Protein AF-A0A496LHD9-F1 (afdb_monomer_lite)

Secondary structure (DSSP, 8-state):
-HHHHHHHHHHTTPEEEEEEEEEEETTEEEEEEEEEE--S-GGGHHHHHHHHHHHHHHHH-S-EEEEEEEE------

Structure (mmCIF, N/CA/C/O backbone):
data_AF-A0A496LHD9-F1
#
_entry.id   AF-A0A496LHD9-F1
#
loop_
_atom_site.group_PDB
_atom_site.id
_atom_site.type_symbol
_atom_site.label_atom_id
_atom_site.label_alt_id
_atom_site.label_comp_id
_atom_site.label_asym_id
_atom_site.label_entity_id
_atom_site.label_seq_id
_atom_site.pdbx_PDB_ins_code
_atom_site.Cartn_x
_atom_site.Cartn_y
_atom_site.Cartn_z
_atom_site.occupancy
_atom_site.B_iso_or_equiv
_atom_site.auth_seq_id
_atom_site.auth_comp_id
_atom_site.auth_asym_id
_atom_site.auth_atom_id
_atom_site.pdbx_PDB_model_num
ATOM 1 N N . ASP A 1 1 ? -6.516 2.436 -6.940 1.00 88.31 1 ASP A N 1
ATOM 2 C CA . ASP A 1 1 ? -5.149 2.749 -6.443 1.00 88.31 1 ASP A CA 1
ATOM 3 C C . ASP A 1 1 ? -5.047 2.374 -4.961 1.00 88.31 1 ASP A C 1
ATOM 5 O O . ASP A 1 1 ? -6.068 2.407 -4.281 1.00 88.31 1 ASP A O 1
ATOM 9 N N . VAL A 1 2 ? -3.866 2.025 -4.436 1.00 94.81 2 VAL A N 1
ATOM 10 C CA . VAL A 1 2 ? -3.689 1.67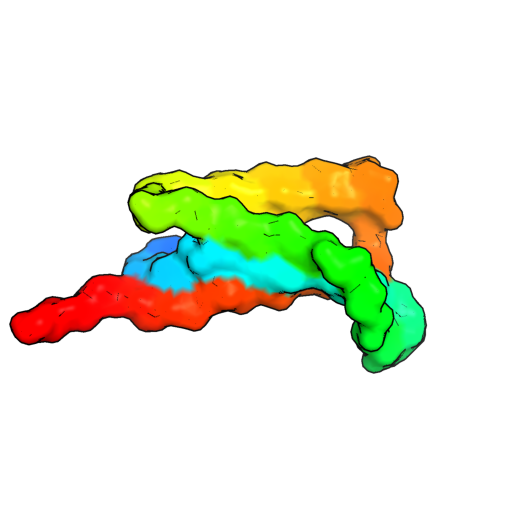8 -3.007 1.00 94.81 2 VAL A CA 1
ATOM 11 C C . VAL A 1 2 ? -4.103 2.830 -2.086 1.00 94.81 2 VAL A C 1
ATOM 13 O O . VAL A 1 2 ? -4.686 2.598 -1.029 1.00 94.81 2 VAL A O 1
ATOM 16 N N . MET A 1 3 ? -3.904 4.080 -2.516 1.00 95.25 3 MET A N 1
ATOM 17 C CA . MET A 1 3 ? -4.316 5.257 -1.745 1.00 95.25 3 MET A CA 1
ATOM 18 C C . MET A 1 3 ? -5.832 5.307 -1.525 1.00 95.25 3 MET A C 1
ATOM 20 O O . MET A 1 3 ? -6.299 5.756 -0.482 1.00 95.25 3 MET A O 1
ATOM 24 N N . GLU A 1 4 ? -6.614 4.831 -2.492 1.00 96.94 4 GLU A N 1
ATOM 25 C CA . GLU A 1 4 ? -8.070 4.744 -2.384 1.00 96.94 4 GLU A CA 1
ATOM 26 C C . GLU A 1 4 ? -8.494 3.633 -1.416 1.00 96.94 4 GLU A C 1
ATOM 28 O O . GLU A 1 4 ? -9.358 3.852 -0.568 1.00 96.94 4 GLU A O 1
ATOM 33 N N . VAL A 1 5 ? -7.818 2.479 -1.465 1.00 96.06 5 VAL A N 1
ATOM 34 C CA . VAL A 1 5 ? -8.031 1.375 -0.515 1.00 96.06 5 VAL A CA 1
ATOM 35 C C . VAL A 1 5 ? -7.774 1.839 0.919 1.00 96.06 5 VAL A C 1
ATOM 37 O O . VAL A 1 5 ? -8.593 1.588 1.805 1.00 96.06 5 VAL A O 1
ATOM 40 N N . LEU A 1 6 ? -6.680 2.569 1.154 1.00 95.38 6 LEU A N 1
ATOM 41 C CA . LEU A 1 6 ? -6.351 3.117 2.472 1.00 95.38 6 LEU A CA 1
ATOM 42 C C . LEU A 1 6 ? -7.406 4.123 2.959 1.00 95.38 6 LEU A C 1
ATOM 44 O O . LEU A 1 6 ? -7.793 4.072 4.127 1.00 95.38 6 LEU A O 1
ATOM 48 N N . LYS A 1 7 ? -7.920 4.991 2.074 1.00 95.50 7 LYS A N 1
ATOM 49 C CA . LYS A 1 7 ? -8.991 5.949 2.409 1.00 95.50 7 LYS A CA 1
ATOM 50 C C . LYS A 1 7 ? -10.276 5.232 2.820 1.00 95.50 7 LYS A C 1
ATOM 52 O O . LYS A 1 7 ? -10.790 5.491 3.902 1.00 95.50 7 LYS A O 1
ATOM 57 N N . ILE A 1 8 ? -10.736 4.267 2.019 1.00 94.75 8 ILE A N 1
ATOM 58 C CA . ILE A 1 8 ? -11.933 3.466 2.326 1.00 94.75 8 ILE A CA 1
ATOM 59 C C . ILE A 1 8 ? -11.762 2.719 3.654 1.00 94.75 8 ILE A C 1
ATOM 61 O O . ILE A 1 8 ? -12.696 2.642 4.449 1.00 94.75 8 ILE A O 1
ATOM 65 N N . THR A 1 9 ? -10.572 2.172 3.904 1.00 92.81 9 THR A N 1
ATOM 66 C CA . THR A 1 9 ? -10.257 1.440 5.140 1.00 92.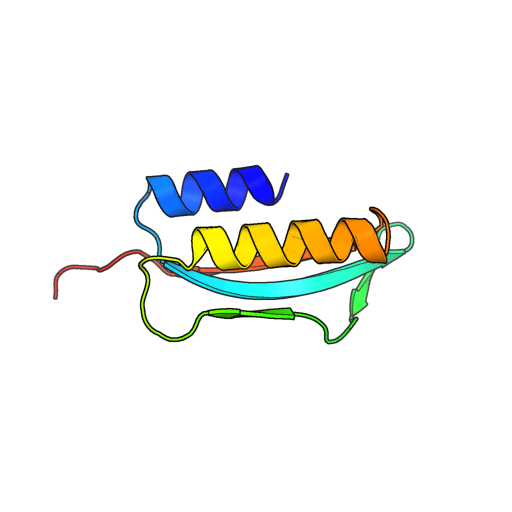81 9 THR A CA 1
ATOM 67 C C . THR A 1 9 ? -10.386 2.345 6.364 1.00 92.81 9 THR A C 1
ATOM 69 O O . THR A 1 9 ? -11.080 1.989 7.319 1.00 92.81 9 THR A O 1
ATOM 72 N N . ARG A 1 10 ? -9.786 3.542 6.313 1.00 91.25 10 ARG A N 1
ATOM 73 C CA . ARG A 1 10 ? -9.916 4.564 7.359 1.00 91.25 10 ARG A CA 1
ATOM 74 C C . ARG A 1 10 ? -11.378 4.952 7.574 1.00 91.25 10 ARG A C 1
ATOM 76 O O . ARG A 1 10 ? -11.848 4.955 8.707 1.00 91.25 10 ARG A O 1
ATOM 83 N N . ASP A 1 11 ? -12.100 5.240 6.495 1.00 93.00 11 ASP A N 1
ATOM 84 C CA . ASP A 1 11 ? -13.482 5.729 6.556 1.00 93.00 11 ASP A CA 1
ATOM 85 C C . ASP A 1 11 ? -14.452 4.674 7.110 1.00 93.00 11 ASP A C 1
ATOM 87 O O . ASP A 1 11 ? -15.438 5.010 7.762 1.00 93.00 11 ASP A O 1
ATOM 91 N N . LYS A 1 12 ? -14.143 3.385 6.924 1.00 92.25 12 LYS A N 1
ATOM 92 C CA . LYS A 1 12 ? -14.876 2.263 7.531 1.00 92.25 12 LYS A CA 1
ATOM 93 C C . LYS A 1 12 ? -14.473 1.966 8.981 1.00 92.25 12 LYS A C 1
ATOM 95 O O . LYS A 1 12 ? -14.981 1.006 9.558 1.00 92.25 12 LYS A O 1
ATOM 100 N N . GLY A 1 13 ? -13.551 2.732 9.569 1.00 89.06 13 GLY A N 1
ATOM 101 C CA . GLY A 1 13 ? -13.037 2.485 10.919 1.00 89.06 13 GLY A CA 1
ATOM 102 C C . GLY A 1 13 ? -12.271 1.164 11.052 1.00 89.06 13 GLY A C 1
ATOM 103 O O . GLY A 1 13 ? -12.190 0.600 12.145 1.00 89.06 13 GLY A O 1
ATOM 104 N N . MET A 1 14 ? -11.746 0.640 9.942 1.00 90.50 14 MET A N 1
ATOM 105 C CA . MET A 1 14 ? -10.922 -0.566 9.919 1.00 90.50 14 MET A CA 1
ATOM 106 C C . MET A 1 14 ? -9.482 -0.241 10.331 1.00 90.50 14 MET A C 1
ATOM 108 O O . MET A 1 14 ? -9.038 0.906 10.266 1.00 90.50 14 MET A O 1
ATOM 112 N N . ILE A 1 15 ? -8.741 -1.255 10.774 1.00 88.56 15 ILE A N 1
ATOM 113 C CA . ILE A 1 15 ? -7.384 -1.079 11.298 1.00 88.56 15 ILE A CA 1
ATOM 114 C C . ILE A 1 15 ? -6.376 -1.338 10.177 1.00 88.56 15 ILE A C 1
ATOM 116 O O . ILE A 1 15 ? -6.389 -2.405 9.569 1.00 88.56 15 ILE A O 1
ATOM 120 N N . ILE A 1 16 ? -5.470 -0.390 9.947 1.00 91.62 16 ILE A N 1
ATOM 121 C CA . ILE A 1 16 ? -4.291 -0.564 9.087 1.00 91.62 16 ILE A CA 1
ATOM 122 C C . ILE A 1 16 ? -3.118 -0.925 10.000 1.00 91.62 16 ILE A C 1
ATOM 124 O O . ILE A 1 16 ? -2.831 -0.182 10.935 1.00 91.62 16 ILE A O 1
ATOM 128 N N . LEU A 1 17 ? -2.455 -2.058 9.761 1.00 91.81 17 LEU A N 1
ATOM 129 C CA . LEU A 1 17 ? -1.318 -2.502 10.581 1.00 91.81 17 LEU A CA 1
ATOM 130 C C . LEU A 1 17 ? 0.041 -2.201 9.947 1.00 91.81 17 LEU A C 1
ATOM 132 O O . LEU A 1 17 ? 1.028 -2.037 10.665 1.00 91.81 17 LEU A O 1
ATOM 136 N N . GLY A 1 18 ? 0.090 -2.101 8.624 1.00 94.44 18 GLY A N 1
ATOM 137 C CA . GLY A 1 18 ? 1.323 -1.994 7.859 1.00 94.44 18 GLY A CA 1
ATOM 138 C C . GLY A 1 18 ? 1.084 -2.386 6.410 1.00 94.44 18 GLY A C 1
ATOM 139 O O . GLY A 1 18 ? -0.055 -2.333 5.937 1.00 94.44 18 GLY A O 1
ATOM 140 N N . GLY A 1 19 ? 2.133 -2.833 5.737 1.00 95.81 19 GLY A N 1
ATOM 141 C CA . GLY A 1 19 ? 2.034 -3.428 4.414 1.00 95.81 19 GLY A CA 1
ATOM 142 C C . GLY A 1 19 ? 3.384 -3.793 3.825 1.00 95.81 19 GLY A C 1
ATOM 143 O O . GLY A 1 19 ? 4.422 -3.310 4.279 1.00 95.81 19 GLY A O 1
ATOM 144 N N . ASP A 1 20 ? 3.325 -4.634 2.802 1.00 97.25 20 ASP A N 1
ATOM 145 C CA . ASP A 1 20 ? 4.477 -5.112 2.046 1.00 97.25 20 ASP A CA 1
ATOM 146 C C . ASP A 1 20 ? 4.576 -4.390 0.698 1.00 97.25 20 ASP A C 1
ATOM 148 O O . ASP A 1 20 ? 3.567 -3.952 0.126 1.00 97.25 20 ASP A O 1
ATOM 152 N N . VAL A 1 21 ? 5.798 -4.280 0.180 1.00 97.69 21 VAL A N 1
ATOM 153 C CA . VAL A 1 21 ? 6.087 -3.726 -1.143 1.00 97.69 21 VAL A CA 1
ATOM 154 C C . VAL A 1 21 ? 6.583 -4.830 -2.070 1.00 97.69 21 VAL A C 1
ATOM 156 O O . VAL A 1 21 ? 7.389 -5.684 -1.701 1.00 97.69 21 VAL A O 1
ATOM 159 N N . TYR A 1 22 ? 6.103 -4.796 -3.308 1.00 96.25 22 TYR A N 1
ATOM 160 C CA . TYR A 1 22 ? 6.546 -5.684 -4.375 1.00 96.25 22 TYR A CA 1
ATOM 161 C C . TYR A 1 22 ? 6.950 -4.855 -5.582 1.00 96.25 22 TYR A C 1
ATOM 163 O O . TYR A 1 22 ? 6.242 -3.922 -5.954 1.00 96.25 22 TYR A O 1
ATOM 171 N N . ARG A 1 23 ? 8.055 -5.212 -6.235 1.00 95.62 23 ARG A N 1
ATOM 172 C CA . ARG A 1 23 ? 8.395 -4.648 -7.542 1.00 95.62 23 ARG A CA 1
ATOM 173 C C . ARG A 1 23 ? 7.596 -5.375 -8.613 1.00 95.62 23 ARG A C 1
ATOM 175 O O . ARG A 1 23 ? 7.513 -6.601 -8.595 1.00 95.62 23 ARG A O 1
ATOM 182 N N . LEU A 1 24 ? 7.039 -4.633 -9.556 1.00 91.38 24 LEU A N 1
ATOM 183 C CA . LEU A 1 24 ? 6.360 -5.186 -10.716 1.00 91.38 24 LEU A CA 1
ATOM 184 C C . LEU A 1 24 ? 7.383 -5.403 -11.831 1.00 91.38 24 LEU A C 1
ATOM 186 O O . LEU A 1 24 ? 8.134 -4.504 -12.199 1.00 91.38 24 LEU A O 1
ATOM 190 N N . SER A 1 25 ? 7.442 -6.624 -12.352 1.00 89.50 25 SER A N 1
ATOM 191 C CA . SER A 1 25 ? 8.258 -6.964 -13.515 1.00 89.50 25 SER A CA 1
ATOM 192 C C . SER A 1 25 ? 7.382 -7.726 -14.499 1.00 89.50 25 SER A C 1
ATOM 194 O O . SER A 1 25 ? 7.167 -8.928 -14.356 1.00 89.50 25 SER A O 1
ATOM 196 N N . GLY A 1 26 ? 6.814 -7.014 -15.474 1.00 85.75 26 GLY A N 1
ATOM 197 C CA . GLY A 1 26 ? 5.724 -7.558 -16.285 1.00 85.75 26 GLY A CA 1
ATOM 198 C C . GLY A 1 26 ? 4.493 -7.835 -15.416 1.00 85.75 26 GLY A C 1
ATOM 199 O O . GLY A 1 26 ? 4.030 -6.940 -14.714 1.00 85.75 26 GLY A O 1
ATOM 200 N N . ASN A 1 27 ? 3.990 -9.073 -15.436 1.00 80.25 27 ASN A N 1
ATOM 201 C CA . ASN A 1 27 ? 2.824 -9.495 -14.645 1.00 80.25 27 ASN A CA 1
ATOM 202 C C . ASN A 1 27 ? 3.187 -10.225 -13.338 1.00 80.25 27 ASN A C 1
ATOM 204 O O . ASN A 1 27 ? 2.294 -10.737 -12.665 1.00 80.25 27 ASN A O 1
ATOM 208 N N . GLU A 1 28 ? 4.470 -10.293 -12.975 1.00 90.00 28 GLU A N 1
ATOM 209 C CA . GLU A 1 28 ? 4.922 -11.022 -11.789 1.00 90.00 28 GLU A CA 1
ATOM 210 C C . GLU A 1 28 ? 5.401 -10.067 -10.682 1.00 90.00 28 GLU A C 1
ATOM 212 O O . GLU A 1 28 ? 6.198 -9.156 -10.949 1.00 90.00 28 GLU A O 1
ATOM 217 N N . PRO A 1 29 ? 4.936 -10.256 -9.432 1.00 91.88 29 PRO A N 1
ATOM 218 C CA . PRO A 1 29 ? 5.457 -9.528 -8.287 1.00 91.88 29 PRO A CA 1
ATOM 219 C C . PRO A 1 29 ? 6.802 -10.114 -7.844 1.00 91.88 29 PRO A C 1
ATOM 221 O O . PRO A 1 29 ? 6.932 -11.313 -7.597 1.00 91.88 29 PRO A O 1
ATOM 224 N N . ILE A 1 30 ? 7.797 -9.248 -7.677 1.00 95.75 30 ILE A N 1
ATOM 225 C CA . ILE A 1 30 ? 9.104 -9.584 -7.112 1.00 95.75 30 ILE A CA 1
ATOM 226 C C . ILE A 1 30 ? 9.157 -9.069 -5.676 1.00 95.75 30 ILE A C 1
ATOM 228 O O . ILE A 1 30 ? 8.900 -7.892 -5.416 1.00 95.75 30 ILE A O 1
ATOM 232 N N . ILE A 1 31 ? 9.506 -9.958 -4.746 1.00 94.44 31 ILE A N 1
ATOM 233 C CA . ILE A 1 31 ? 9.653 -9.640 -3.323 1.00 94.44 31 ILE A CA 1
ATOM 234 C C . ILE A 1 31 ? 10.798 -8.637 -3.151 1.00 94.44 31 ILE A C 1
ATOM 236 O O . ILE A 1 31 ? 11.922 -8.913 -3.573 1.00 94.44 31 ILE A O 1
ATOM 240 N N . THR A 1 32 ? 10.525 -7.494 -2.518 1.00 9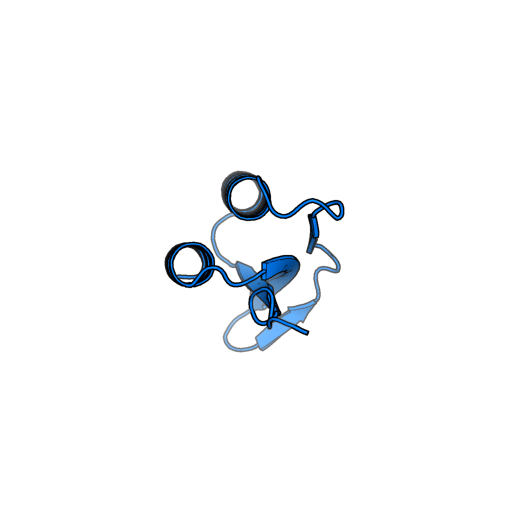6.50 32 THR A N 1
ATOM 241 C CA . THR A 1 32 ? 11.566 -6.502 -2.192 1.00 96.50 32 THR A CA 1
ATOM 242 C C . THR A 1 32 ? 12.050 -6.608 -0.747 1.00 96.50 32 THR A C 1
ATOM 244 O O . THR A 1 32 ? 13.110 -6.083 -0.431 1.00 96.50 32 THR A O 1
ATOM 247 N N . TYR A 1 33 ? 11.301 -7.309 0.117 1.00 95.00 33 TYR A N 1
ATOM 248 C CA . TYR A 1 33 ? 11.483 -7.320 1.578 1.00 95.00 33 TYR A CA 1
ATOM 249 C C . TYR A 1 33 ? 11.353 -5.937 2.231 1.00 95.00 33 TYR A C 1
ATOM 251 O O . TYR A 1 33 ? 11.690 -5.773 3.403 1.00 95.00 33 TYR A O 1
ATOM 259 N N . ASP A 1 34 ? 10.819 -4.963 1.495 1.00 97.25 34 ASP A N 1
ATOM 260 C CA . ASP A 1 34 ? 10.466 -3.666 2.038 1.00 97.25 34 ASP A CA 1
ATOM 261 C C . ASP A 1 34 ? 9.015 -3.678 2.501 1.00 97.25 34 ASP A C 1
ATOM 263 O O . ASP A 1 34 ? 8.134 -4.294 1.898 1.00 97.25 34 ASP A O 1
ATOM 267 N N . GLY A 1 35 ? 8.758 -2.928 3.558 1.00 96.00 35 GLY A N 1
ATOM 268 C CA . GLY A 1 35 ? 7.418 -2.718 4.055 1.00 96.00 35 GLY A CA 1
ATOM 269 C C . GLY A 1 35 ? 7.391 -1.608 5.081 1.00 96.00 35 GLY A C 1
ATOM 270 O O . GLY A 1 35 ? 8.412 -0.995 5.413 1.00 96.00 35 GLY A O 1
ATOM 271 N N . TRP A 1 36 ? 6.199 -1.364 5.599 1.00 95.06 36 TRP A N 1
ATOM 272 C CA . TRP A 1 36 ? 5.999 -0.477 6.730 1.00 95.06 36 TRP A CA 1
ATOM 273 C C . TRP A 1 36 ? 5.165 -1.166 7.795 1.00 95.06 36 TRP A C 1
ATOM 275 O O . TRP A 1 36 ? 4.351 -2.048 7.523 1.00 95.06 36 TRP A O 1
ATOM 285 N N . SER A 1 37 ? 5.345 -0.717 9.027 1.00 91.38 37 SER A N 1
ATOM 286 C CA . SER A 1 37 ? 4.554 -1.153 10.167 1.00 91.38 37 SER A CA 1
ATOM 287 C C . SER A 1 37 ? 4.096 0.056 10.957 1.00 91.38 37 SER A C 1
ATOM 289 O O . SER A 1 37 ? 4.828 1.036 11.092 1.00 91.38 37 SER A O 1
ATOM 291 N N . THR A 1 38 ? 2.901 -0.031 11.521 1.00 85.25 38 THR A N 1
ATOM 292 C CA . THR A 1 38 ? 2.378 0.984 12.431 1.00 85.25 38 THR A CA 1
ATOM 293 C C . THR A 1 38 ? 2.574 0.512 13.868 1.00 85.25 38 THR A C 1
ATOM 295 O O . THR A 1 38 ? 2.324 -0.649 14.208 1.00 85.25 38 THR A O 1
ATOM 298 N N . ASN A 1 39 ? 3.051 1.402 14.736 1.00 71.25 39 ASN A N 1
ATOM 299 C CA . ASN A 1 39 ? 3.164 1.094 16.157 1.00 71.25 39 ASN A CA 1
ATOM 300 C C . ASN A 1 39 ? 1.747 1.076 16.744 1.00 71.25 39 ASN A C 1
ATOM 302 O O . ASN A 1 39 ? 0.956 1.974 16.466 1.00 71.25 39 ASN A O 1
ATOM 306 N N . ARG A 1 40 ? 1.410 0.036 17.521 1.00 54.81 40 ARG A N 1
ATOM 307 C CA . ARG A 1 40 ? 0.064 -0.222 18.072 1.00 54.81 40 ARG A CA 1
ATOM 308 C C . ARG A 1 40 ? -0.551 1.042 18.697 1.00 54.81 40 ARG A C 1
ATOM 310 O O . ARG A 1 40 ? -0.251 1.382 19.835 1.00 54.81 40 ARG A O 1
ATOM 317 N N . GLY A 1 41 ? -1.426 1.711 17.949 1.00 56.03 41 GLY A N 1
ATOM 318 C CA . GLY A 1 41 ? -1.977 3.014 18.323 1.00 56.03 41 GLY A CA 1
ATOM 319 C C . GLY A 1 41 ? -2.636 3.686 17.125 1.00 56.03 41 GLY A C 1
ATOM 320 O O . GLY A 1 41 ? -2.152 4.698 16.648 1.00 56.03 41 GLY A O 1
ATOM 321 N N . VAL A 1 42 ? -3.720 3.062 16.656 1.00 59.09 42 VAL A N 1
ATOM 322 C CA . VAL A 1 42 ? -4.600 3.276 15.479 1.00 59.09 42 VAL A CA 1
ATOM 323 C C . VAL A 1 42 ? -4.772 4.716 14.943 1.00 59.09 42 VAL A C 1
ATOM 325 O O . VAL A 1 42 ? -5.203 4.885 13.808 1.00 59.09 42 VAL A O 1
ATOM 328 N N . ASN A 1 43 ? -4.431 5.755 15.701 1.00 71.44 43 ASN A N 1
ATOM 329 C CA . ASN A 1 43 ? -4.793 7.139 15.399 1.00 71.44 43 ASN A CA 1
ATOM 330 C C . ASN A 1 43 ? -4.060 7.749 14.198 1.00 71.44 43 ASN A C 1
ATOM 332 O O . ASN A 1 43 ? -4.609 8.669 13.608 1.00 71.44 43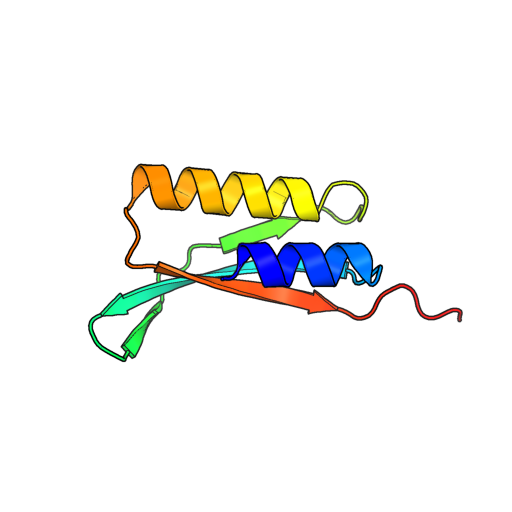 ASN A O 1
ATOM 336 N N . ASN A 1 44 ? -2.862 7.272 13.841 1.00 85.62 44 ASN A N 1
ATOM 337 C CA . ASN A 1 44 ? -2.103 7.803 12.698 1.00 85.62 44 ASN A CA 1
ATOM 338 C C . ASN A 1 44 ? -1.704 6.737 11.661 1.00 85.62 44 ASN A C 1
ATOM 340 O O . ASN A 1 44 ? -0.806 6.952 10.847 1.00 85.62 44 ASN A O 1
ATOM 344 N N . ALA A 1 45 ? -2.329 5.556 11.704 1.00 89.44 45 ALA A N 1
ATOM 345 C CA . ALA A 1 45 ? -1.954 4.436 10.840 1.00 89.44 45 ALA A CA 1
ATOM 346 C C . ALA A 1 45 ? -2.151 4.748 9.345 1.00 89.44 45 ALA A C 1
ATOM 348 O O . ALA A 1 45 ? -1.382 4.285 8.501 1.00 89.44 45 ALA A O 1
ATOM 349 N N . PHE A 1 46 ? -3.165 5.557 9.026 1.00 91.88 46 PHE A N 1
ATOM 350 C CA . PHE A 1 46 ? -3.418 6.036 7.671 1.00 91.88 46 PHE A CA 1
ATOM 351 C C . PHE A 1 46 ? -2.297 6.972 7.202 1.00 91.88 46 PHE A C 1
ATOM 353 O O . PHE A 1 46 ? -1.724 6.753 6.139 1.00 91.88 46 PHE A O 1
ATOM 360 N N . GLU A 1 47 ? -1.936 7.965 8.011 1.00 92.75 47 GLU A N 1
ATOM 361 C CA . GLU A 1 47 ? -0.902 8.955 7.708 1.00 92.75 47 GLU A CA 1
ATOM 362 C C . GLU A 1 47 ? 0.462 8.289 7.498 1.00 92.75 47 GLU A C 1
ATOM 364 O O . GLU A 1 47 ? 1.130 8.583 6.511 1.00 92.75 47 GLU A O 1
ATOM 369 N N . VAL A 1 48 ? 0.829 7.326 8.353 1.00 93.50 48 VAL A N 1
ATOM 370 C CA . VAL A 1 48 ? 2.075 6.550 8.214 1.00 93.50 48 VAL A CA 1
ATOM 371 C C . VAL A 1 48 ? 2.111 5.781 6.890 1.00 93.50 48 VAL A C 1
ATOM 373 O O . VAL A 1 48 ? 3.136 5.772 6.210 1.00 93.50 48 VAL A O 1
ATOM 376 N N . ALA A 1 49 ? 0.999 5.150 6.498 1.00 95.06 49 ALA A N 1
ATOM 377 C CA . ALA A 1 49 ? 0.925 4.425 5.232 1.00 95.06 49 ALA A CA 1
ATOM 378 C C . ALA A 1 49 ? 1.064 5.371 4.027 1.00 95.06 49 ALA A C 1
ATOM 380 O O . ALA A 1 49 ? 1.829 5.089 3.105 1.00 95.06 49 ALA A O 1
ATOM 381 N N . ILE A 1 50 ? 0.366 6.514 4.044 1.00 95.75 50 ILE A N 1
ATOM 382 C CA . ILE A 1 50 ? 0.454 7.518 2.975 1.00 95.75 50 ILE A CA 1
ATOM 383 C C . ILE A 1 50 ? 1.874 8.078 2.863 1.00 95.75 50 ILE A C 1
ATOM 385 O O . ILE A 1 50 ? 2.403 8.169 1.753 1.00 95.75 50 ILE A O 1
ATOM 389 N N . GLU A 1 51 ? 2.498 8.433 3.987 1.00 96.12 51 GLU A N 1
ATOM 390 C CA . GLU A 1 51 ? 3.864 8.955 4.022 1.00 96.12 51 GLU A CA 1
ATOM 391 C C . GLU A 1 51 ? 4.854 7.942 3.444 1.00 96.12 51 GLU A C 1
ATOM 393 O O . GLU A 1 51 ? 5.640 8.281 2.557 1.00 96.12 51 GLU A O 1
ATOM 398 N N . TYR A 1 52 ? 4.782 6.688 3.896 1.00 96.50 52 TYR A N 1
ATOM 399 C CA . TYR A 1 52 ? 5.662 5.635 3.409 1.00 96.50 52 TYR A CA 1
ATOM 400 C C . TYR A 1 52 ? 5.525 5.440 1.896 1.00 96.50 52 TYR A C 1
ATOM 402 O O . TYR A 1 52 ? 6.520 5.527 1.180 1.00 96.50 52 TYR A O 1
ATOM 410 N N . ILE A 1 53 ? 4.302 5.232 1.394 1.00 96.81 53 ILE A N 1
ATOM 411 C CA . ILE A 1 53 ? 4.058 4.955 -0.030 1.00 96.81 53 ILE A CA 1
ATOM 412 C C . ILE A 1 53 ? 4.484 6.146 -0.893 1.00 96.81 53 ILE A C 1
ATOM 414 O O . ILE A 1 53 ? 5.132 5.957 -1.920 1.00 96.81 53 ILE A O 1
ATOM 418 N N . THR A 1 54 ? 4.175 7.373 -0.469 1.00 97.00 54 THR A N 1
ATOM 419 C CA . THR A 1 54 ? 4.546 8.588 -1.213 1.00 97.00 54 THR A CA 1
ATOM 420 C C . THR A 1 54 ? 6.063 8.738 -1.300 1.00 97.00 54 THR A C 1
ATOM 422 O O . THR A 1 54 ? 6.605 8.937 -2.388 1.00 97.00 54 THR A O 1
ATOM 425 N N . ASN A 1 55 ? 6.764 8.577 -0.174 1.00 97.44 55 ASN A N 1
ATOM 426 C CA . ASN A 1 55 ? 8.223 8.647 -0.135 1.00 97.44 55 ASN A CA 1
ATOM 427 C C . ASN A 1 55 ? 8.870 7.511 -0.934 1.00 97.44 55 ASN A C 1
ATOM 429 O O . ASN A 1 55 ? 9.884 7.727 -1.596 1.00 97.44 55 ASN A O 1
ATOM 433 N N . TYR A 1 56 ? 8.294 6.308 -0.889 1.00 97.38 56 TYR A N 1
ATOM 434 C CA . TYR A 1 56 ? 8.810 5.160 -1.625 1.00 97.38 56 TYR A CA 1
ATOM 435 C C . TYR A 1 56 ? 8.673 5.365 -3.138 1.00 97.38 56 TYR A C 1
ATOM 437 O O . TYR A 1 56 ? 9.657 5.169 -3.850 1.00 97.38 56 TYR A O 1
ATOM 445 N N . ARG A 1 57 ? 7.507 5.818 -3.623 1.00 95.12 57 ARG A N 1
ATOM 446 C CA . ARG A 1 57 ? 7.299 6.163 -5.042 1.00 95.12 57 ARG A CA 1
ATOM 447 C C . ARG A 1 57 ? 8.272 7.244 -5.501 1.00 95.12 57 ARG A C 1
ATOM 449 O O . ARG A 1 57 ? 8.950 7.081 -6.507 1.00 95.12 57 ARG A O 1
ATOM 456 N N . ALA A 1 58 ? 8.418 8.317 -4.722 1.00 97.19 58 ALA A N 1
ATOM 457 C CA . ALA A 1 58 ? 9.320 9.417 -5.066 1.00 97.19 58 ALA A CA 1
ATOM 458 C C . ALA A 1 58 ? 10.793 8.981 -5.194 1.00 97.19 58 ALA A C 1
ATOM 460 O O . ALA A 1 58 ? 11.538 9.558 -5.981 1.00 97.19 58 ALA A O 1
ATOM 461 N N . ARG A 1 59 ? 11.220 7.977 -4.417 1.00 97.12 59 ARG A N 1
ATOM 462 C CA . ARG A 1 59 ? 12.600 7.465 -4.431 1.00 97.12 59 ARG A CA 1
ATOM 463 C C . ARG A 1 59 ? 12.850 6.412 -5.506 1.00 97.12 59 ARG A C 1
ATOM 465 O O . ARG A 1 59 ? 13.965 6.345 -6.009 1.00 97.12 59 ARG A O 1
ATOM 472 N N . ASN A 1 60 ? 11.853 5.583 -5.813 1.00 95.25 60 ASN A N 1
ATOM 473 C CA . ASN A 1 60 ? 12.053 4.363 -6.599 1.00 95.25 60 ASN A CA 1
ATOM 474 C C . ASN A 1 60 ? 11.289 4.347 -7.935 1.00 95.25 60 ASN A C 1
ATOM 476 O O . ASN A 1 60 ? 11.544 3.473 -8.758 1.00 95.25 60 ASN A O 1
ATOM 480 N N . GLY A 1 61 ? 10.388 5.303 -8.173 1.00 92.06 61 GLY A N 1
ATOM 481 C CA . GLY A 1 61 ? 9.477 5.304 -9.317 1.00 92.06 61 GLY A CA 1
ATOM 482 C C . GLY A 1 61 ? 8.181 4.533 -9.045 1.00 92.06 61 GLY A C 1
ATOM 483 O O . GLY A 1 61 ? 7.878 4.164 -7.909 1.00 92.06 61 GLY A O 1
ATOM 484 N N . ASP A 1 62 ? 7.406 4.302 -10.105 1.00 89.50 62 ASP A N 1
ATOM 485 C CA . ASP A 1 62 ? 6.018 3.827 -10.009 1.00 89.50 62 ASP A CA 1
ATOM 486 C C . ASP A 1 62 ? 5.837 2.316 -10.258 1.00 89.50 62 ASP A C 1
ATOM 488 O O . ASP A 1 62 ? 4.726 1.803 -10.131 1.00 89.50 62 ASP A O 1
ATOM 492 N N . ASP A 1 63 ? 6.914 1.574 -10.538 1.00 92.81 63 ASP A N 1
ATOM 493 C CA . ASP A 1 63 ? 6.886 0.132 -10.849 1.00 92.81 63 ASP A CA 1
ATOM 494 C C . ASP A 1 63 ? 6.727 -0.763 -9.600 1.00 92.81 63 ASP A C 1
ATOM 496 O O . ASP A 1 63 ? 7.307 -1.848 -9.505 1.00 92.81 63 ASP A O 1
ATOM 500 N N . PHE A 1 64 ? 5.953 -0.317 -8.607 1.00 94.88 64 PHE A N 1
ATOM 501 C CA . PHE A 1 64 ? 5.784 -1.006 -7.328 1.00 94.88 64 PHE A CA 1
ATOM 502 C C . PHE A 1 64 ? 4.314 -1.161 -6.940 1.00 94.88 64 PHE A C 1
ATOM 504 O O . PHE A 1 64 ? 3.501 -0.240 -7.045 1.00 94.88 64 PHE A O 1
ATOM 511 N N . ALA A 1 65 ? 3.985 -2.342 -6.424 1.00 94.50 65 ALA A N 1
ATOM 512 C CA . ALA A 1 65 ? 2.717 -2.642 -5.786 1.00 94.50 65 ALA A CA 1
ATOM 513 C C . ALA A 1 65 ? 2.853 -2.564 -4.263 1.00 94.50 65 ALA A C 1
ATOM 515 O O . ALA A 1 65 ? 3.857 -2.974 -3.683 1.00 94.50 65 ALA A O 1
ATOM 516 N N . TYR A 1 66 ? 1.797 -2.073 -3.622 1.00 96.38 66 TYR A N 1
ATOM 517 C CA . TYR A 1 66 ? 1.725 -1.870 -2.180 1.00 96.38 66 TYR A CA 1
ATOM 518 C C . TYR A 1 66 ? 0.564 -2.695 -1.635 1.00 96.38 66 TYR A C 1
ATOM 520 O O . TYR A 1 66 ? -0.584 -2.486 -2.035 1.00 96.38 66 TYR A O 1
ATOM 528 N N . CYS A 1 67 ? 0.862 -3.631 -0.739 1.00 96.38 67 CYS A N 1
ATOM 529 C CA . CYS A 1 67 ? -0.100 -4.577 -0.190 1.00 96.38 67 CYS A CA 1
ATOM 530 C C . CYS A 1 67 ? -0.344 -4.271 1.297 1.00 96.38 67 CYS A C 1
ATOM 532 O O . CYS A 1 67 ? 0.386 -4.774 2.153 1.00 96.38 67 CYS A O 1
ATOM 534 N N . PRO A 1 68 ? -1.331 -3.421 1.636 1.00 96.00 68 PRO A N 1
ATOM 535 C CA . PRO A 1 68 ? -1.607 -3.071 3.022 1.00 96.00 68 PRO A CA 1
ATOM 536 C C . PRO A 1 68 ? -2.202 -4.251 3.799 1.00 96.00 68 PRO A C 1
ATOM 538 O O . PRO A 1 68 ? -3.104 -4.942 3.324 1.00 96.00 68 PRO A O 1
ATOM 541 N N . VAL A 1 69 ? -1.756 -4.423 5.042 1.00 94.69 69 VAL A N 1
ATOM 542 C CA . VAL A 1 69 ? -2.334 -5.374 5.997 1.00 94.69 69 VAL A CA 1
ATOM 543 C C . VAL A 1 69 ? -3.476 -4.688 6.740 1.00 94.69 69 VAL A C 1
ATOM 545 O O . VAL A 1 69 ? -3.260 -3.760 7.526 1.00 94.69 69 VAL A O 1
ATOM 548 N 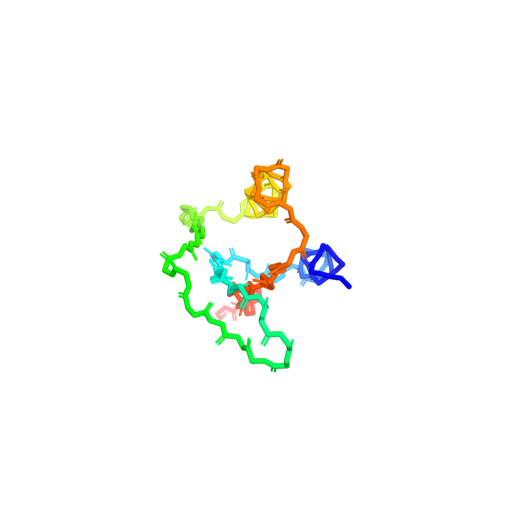N . ILE A 1 70 ? -4.698 -5.155 6.485 1.00 92.56 70 ILE A N 1
ATOM 549 C CA . ILE A 1 70 ? -5.940 -4.562 6.988 1.00 92.56 70 ILE A CA 1
ATOM 550 C C . ILE A 1 70 ? -6.653 -5.560 7.903 1.00 92.56 70 ILE A C 1
ATOM 552 O O . ILE A 1 70 ? -6.844 -6.722 7.550 1.00 92.56 70 ILE A O 1
ATOM 556 N N . CYS A 1 71 ? -7.091 -5.098 9.070 1.00 88.38 71 CYS A N 1
ATOM 557 C CA . CYS A 1 71 ? -7.914 -5.862 10.001 1.00 88.38 71 CYS A CA 1
ATOM 558 C C . CYS A 1 71 ? -9.297 -5.217 10.170 1.00 88.38 71 CYS A C 1
ATOM 560 O O . CYS A 1 71 ? -9.440 -4.002 9.989 1.00 88.38 71 CYS A O 1
ATOM 562 N N . PRO A 1 72 ? -10.323 -5.999 10.560 1.00 87.25 72 PRO A N 1
ATOM 563 C CA . PRO A 1 72 ? -11.593 -5.439 11.001 1.00 87.25 72 PRO A CA 1
ATOM 564 C C . PRO A 1 72 ? -11.379 -4.362 12.071 1.00 87.25 72 PRO A C 1
ATOM 566 O O . PRO A 1 72 ? -10.444 -4.442 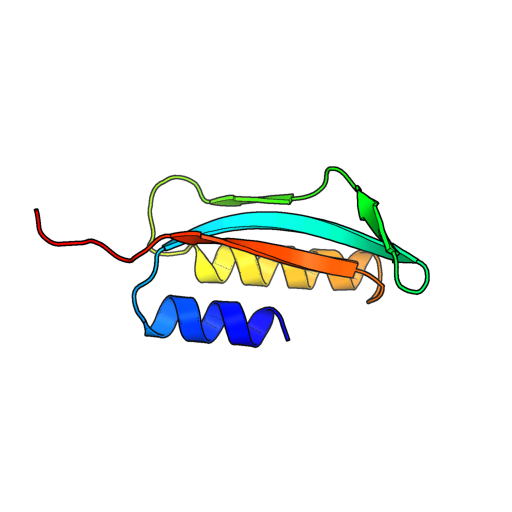12.873 1.00 87.25 72 PRO A O 1
ATOM 569 N N . GLY A 1 73 ? -12.257 -3.357 12.082 1.00 78.75 73 GLY A N 1
ATOM 570 C CA . GLY A 1 73 ? -12.316 -2.374 13.162 1.00 78.75 73 GLY A CA 1
ATOM 571 C C . GLY A 1 73 ? -12.570 -3.036 14.518 1.00 78.75 73 GLY A C 1
ATOM 572 O O . GLY A 1 73 ? -12.802 -4.244 14.601 1.00 78.75 73 GLY A O 1
ATOM 573 N N . ARG A 1 74 ? -12.551 -2.253 15.603 1.00 68.75 74 ARG A N 1
ATOM 574 C CA . ARG A 1 74 ? -12.933 -2.769 16.927 1.00 68.75 74 ARG A CA 1
ATOM 575 C C . ARG A 1 74 ? -14.322 -3.407 16.844 1.00 68.75 74 ARG A C 1
ATOM 577 O O . ARG A 1 74 ? -15.324 -2.709 16.737 1.00 68.75 74 ARG A O 1
ATOM 584 N N . VAL A 1 75 ? -14.365 -4.730 16.932 1.00 53.78 75 VAL A N 1
ATOM 585 C CA . VAL A 1 75 ? -15.583 -5.462 17.261 1.00 53.78 75 VAL A CA 1
ATOM 586 C C . VAL A 1 75 ? -15.806 -5.208 18.748 1.00 53.78 75 VAL A C 1
ATOM 588 O O . VAL A 1 75 ? -14.876 -5.402 19.539 1.00 53.78 75 VAL A O 1
ATOM 591 N N . SER A 1 76 ? -16.983 -4.709 19.136 1.00 56.75 76 SER A N 1
ATOM 592 C CA . SER A 1 76 ? -17.357 -4.730 20.554 1.00 56.75 76 SER A CA 1
ATOM 593 C C . SER A 1 76 ? -17.184 -6.164 21.054 1.00 56.75 76 SER A C 1
ATOM 595 O O . SER A 1 76 ? -17.617 -7.096 20.374 1.00 56.75 76 SER A O 1
ATOM 597 N N . LYS A 1 77 ? -16.492 -6.326 22.184 1.00 51.03 77 LYS A N 1
ATOM 598 C CA . LYS A 1 77 ? -16.479 -7.602 22.902 1.00 51.03 77 LYS A CA 1
ATOM 599 C C . LYS A 1 77 ? -17.872 -7.921 23.420 1.00 51.03 77 LYS A C 1
ATOM 601 O O . LYS A 1 77 ? -18.570 -6.956 23.807 1.00 51.03 77 LYS A O 1
#

Radius of gyration: 13.1 Å; chains: 1; bounding box: 30×20×39 Å

Sequence (77 aa):
DVMEVLKITRDKGMIILGGDVYRLSGNEPIITYDGWSTNRGVNNAFEVAIEYITNYRARNGDDFAYCPVICPGRVSK

Foldseek 3Di:
DVLVVLVVCVVQQWAWAKWAKFFADPPDTHHPVDMTGDDPDRPCNSVRRCVVVVVCCVVPNDRMDIGIDIGGHDDPD

pLDDT: mean 89.32, std 11.48, range [51.03, 97.69]